Protein AF-A0A2G9RDA0-F1 (afdb_monomer_lite)

Radius of gyration: 23.23 Å; chains: 1; bounding box: 59×38×62 Å

Sequence (167 aa):
MLTFEPFNLVYFSILLGVYSNITDVCQPDISNLDDSNDQCVIKMDKENRNVLSILFIGQILLGIGGVPIQPFGISYIDDYASKRNSPLYIGILFAVTIMGPGVAFILGSAMLRYYVDIDKIPANEIVLTPSDPRWIGAWWMGYIVAASVVAIASVPYFFFPREMPQE

Structure (mmCIF, N/CA/C/O backbone):
data_AF-A0A2G9RDA0-F1
#
_entry.id   AF-A0A2G9RDA0-F1
#
loop_
_atom_site.group_PDB
_atom_site.id
_atom_site.type_symbol
_atom_site.label_atom_id
_atom_site.label_alt_id
_atom_site.label_comp_id
_atom_site.label_asym_id
_atom_site.label_entity_id
_atom_site.label_seq_id
_atom_site.pdbx_PDB_ins_code
_atom_site.Cartn_x
_atom_site.Cartn_y
_atom_site.Cartn_z
_atom_site.occupancy
_atom_site.B_iso_or_equiv
_atom_site.auth_seq_id
_atom_site.auth_comp_id
_atom_site.auth_asym_id
_atom_site.auth_atom_id
_atom_site.pdbx_PDB_model_num
ATOM 1 N N . MET A 1 1 ? 4.484 5.107 19.578 1.00 30.48 1 MET A N 1
ATOM 2 C CA . MET A 1 1 ? 5.868 5.348 19.120 1.00 30.48 1 MET A CA 1
ATOM 3 C C . MET A 1 1 ? 6.373 4.070 18.460 1.00 30.48 1 MET A C 1
ATOM 5 O O . MET A 1 1 ? 6.999 3.311 19.171 1.00 30.48 1 MET A O 1
ATOM 9 N N . LEU A 1 2 ? 5.980 3.787 17.198 1.00 29.09 2 LEU A N 1
ATOM 10 C CA . LEU A 1 2 ? 6.562 2.759 16.290 1.00 29.09 2 LEU A CA 1
ATOM 11 C C . LEU A 1 2 ? 5.829 2.594 14.917 1.00 29.09 2 LEU A C 1
ATOM 13 O O . LEU A 1 2 ? 6.044 1.605 14.231 1.00 29.09 2 LEU A O 1
ATOM 17 N N . THR A 1 3 ? 4.983 3.530 14.456 1.00 35.19 3 THR A N 1
ATOM 18 C CA . THR A 1 3 ? 4.295 3.405 13.137 1.00 35.19 3 THR A CA 1
ATOM 19 C C . THR A 1 3 ? 4.552 4.561 12.162 1.00 35.19 3 THR A C 1
ATOM 21 O O . THR A 1 3 ? 3.808 4.736 11.206 1.00 35.19 3 THR A O 1
ATOM 24 N N . PHE A 1 4 ? 5.613 5.351 12.362 1.00 36.84 4 PHE A N 1
ATOM 25 C CA . PHE A 1 4 ? 5.931 6.515 11.513 1.00 36.84 4 PHE A CA 1
ATOM 26 C C . PHE A 1 4 ? 7.154 6.322 10.597 1.00 36.84 4 PHE A C 1
ATOM 28 O O . PHE A 1 4 ? 7.712 7.295 10.100 1.00 36.84 4 PHE A O 1
ATOM 35 N N . GLU A 1 5 ? 7.583 5.084 10.341 1.00 43.50 5 GLU A N 1
ATOM 36 C CA . GLU A 1 5 ? 8.766 4.820 9.506 1.00 43.50 5 GLU A CA 1
ATOM 37 C C . GLU A 1 5 ? 8.570 4.653 7.984 1.00 43.50 5 GLU A C 1
ATOM 39 O O . GLU A 1 5 ? 9.563 4.853 7.281 1.00 43.50 5 GLU A O 1
ATOM 44 N N . PRO A 1 6 ? 7.380 4.401 7.387 1.00 46.34 6 PRO A N 1
ATOM 45 C CA . PRO A 1 6 ? 7.318 4.281 5.924 1.00 46.34 6 PRO A CA 1
ATOM 46 C C . PRO A 1 6 ? 7.528 5.627 5.205 1.00 46.34 6 PRO A C 1
ATOM 48 O O . PRO A 1 6 ? 7.970 5.650 4.058 1.00 46.34 6 PRO A O 1
ATOM 51 N N . PHE A 1 7 ? 7.289 6.759 5.881 1.00 42.22 7 PHE A N 1
ATOM 52 C CA . PHE A 1 7 ? 7.525 8.093 5.314 1.00 42.22 7 PHE A CA 1
ATOM 53 C C . PHE A 1 7 ? 9.008 8.492 5.289 1.00 42.22 7 PHE A C 1
ATOM 55 O O . PHE A 1 7 ? 9.419 9.229 4.394 1.00 42.22 7 PHE A O 1
ATOM 62 N N . ASN A 1 8 ? 9.832 7.981 6.211 1.00 42.12 8 ASN A N 1
ATOM 63 C CA . ASN A 1 8 ? 11.250 8.347 6.284 1.00 42.12 8 ASN A CA 1
ATOM 64 C C . ASN A 1 8 ? 12.068 7.751 5.137 1.00 42.12 8 ASN A C 1
ATOM 66 O O . ASN A 1 8 ? 12.928 8.435 4.594 1.00 42.12 8 ASN A O 1
ATOM 70 N N . LEU A 1 9 ? 11.771 6.520 4.709 1.00 46.88 9 LEU A N 1
ATOM 71 C CA . LEU A 1 9 ? 12.460 5.900 3.572 1.00 46.88 9 LEU A CA 1
ATOM 72 C C . LEU A 1 9 ? 12.162 6.624 2.260 1.00 46.88 9 LEU A C 1
ATOM 74 O O . LEU A 1 9 ? 13.063 6.816 1.451 1.00 46.88 9 LEU A O 1
ATOM 78 N N . VAL A 1 10 ? 10.931 7.091 2.067 1.00 51.94 10 VAL A N 1
ATOM 79 C CA . VAL A 1 10 ? 10.551 7.891 0.899 1.00 51.94 10 VAL A CA 1
ATOM 80 C C . VAL A 1 10 ? 11.224 9.262 0.935 1.00 51.94 10 VAL A C 1
ATOM 82 O O . VAL A 1 10 ? 11.790 9.683 -0.067 1.00 51.94 10 VAL A O 1
ATOM 85 N N . TYR A 1 11 ? 11.210 9.947 2.080 1.00 46.94 11 TYR A N 1
ATOM 86 C CA . TYR A 1 11 ? 11.849 11.258 2.228 1.00 46.94 11 TYR A CA 1
ATOM 87 C C . TYR A 1 11 ? 13.372 11.174 2.053 1.00 46.94 11 TYR A C 1
ATOM 89 O O . TYR A 1 11 ? 13.970 12.022 1.397 1.00 46.94 11 TYR A O 1
ATOM 97 N N . PHE A 1 12 ? 13.990 10.106 2.562 1.00 46.12 12 PHE A N 1
ATOM 98 C CA . PHE A 1 12 ? 15.405 9.796 2.369 1.00 46.12 12 PHE A CA 1
ATOM 99 C C . PHE A 1 12 ? 15.714 9.454 0.905 1.00 46.12 12 PHE A C 1
ATOM 101 O O . PHE A 1 12 ? 16.709 9.926 0.372 1.00 46.12 12 PHE A O 1
ATOM 108 N N . SER A 1 13 ? 14.829 8.724 0.219 1.00 51.59 13 SER A N 1
ATOM 109 C CA . SER A 1 13 ? 14.962 8.416 -1.215 1.00 51.59 13 SER A CA 1
ATOM 110 C C . SER A 1 13 ? 14.804 9.663 -2.095 1.00 51.59 13 SER A C 1
ATOM 112 O O . SER A 1 13 ? 15.527 9.815 -3.073 1.00 51.59 13 SER A O 1
ATOM 114 N N . ILE A 1 14 ? 13.907 10.587 -1.733 1.00 54.50 14 ILE A N 1
ATOM 115 C CA . ILE A 1 14 ? 13.733 11.882 -2.409 1.00 54.50 14 ILE A CA 1
ATOM 116 C C . ILE A 1 14 ? 14.933 12.796 -2.130 1.00 54.50 14 ILE A C 1
ATOM 118 O O . ILE A 1 14 ? 15.436 13.417 -3.057 1.00 54.50 14 ILE A O 1
ATOM 122 N N . LEU A 1 15 ? 15.451 12.847 -0.898 1.00 53.16 15 LEU A N 1
ATOM 123 C CA . LEU A 1 15 ? 16.669 13.598 -0.569 1.00 53.16 15 LEU A CA 1
ATOM 124 C C . LEU A 1 15 ? 17.908 13.039 -1.280 1.00 53.16 15 LEU A C 1
ATOM 126 O O . LEU A 1 15 ? 18.704 13.818 -1.794 1.00 53.16 15 LEU A O 1
ATOM 130 N N . LEU A 1 16 ? 18.055 11.713 -1.369 1.00 53.28 16 LEU A N 1
ATOM 131 C CA . LEU A 1 16 ? 19.119 11.070 -2.145 1.00 53.28 16 LEU A CA 1
ATOM 132 C C . LEU A 1 16 ? 18.935 11.259 -3.659 1.00 53.28 16 LEU A C 1
ATOM 134 O O . LEU A 1 16 ? 19.924 11.424 -4.370 1.00 53.28 16 LEU A O 1
ATOM 138 N N . GLY A 1 17 ? 17.695 11.294 -4.153 1.00 52.50 17 GLY A N 1
ATOM 139 C CA . GLY A 1 17 ? 17.375 11.599 -5.551 1.00 52.50 17 GLY A CA 1
ATOM 140 C C . GLY A 1 17 ? 17.667 13.056 -5.919 1.00 52.50 17 GLY A C 1
ATOM 141 O O . GLY A 1 17 ? 18.237 13.322 -6.969 1.00 52.50 17 GLY A O 1
ATOM 142 N N . VAL A 1 18 ? 17.378 14.000 -5.017 1.00 51.72 18 VAL A N 1
ATOM 143 C CA . VAL A 1 18 ? 17.749 15.419 -5.159 1.00 51.72 18 VAL A CA 1
ATOM 144 C C . VAL A 1 18 ? 19.262 15.620 -5.012 1.00 51.72 18 VAL A C 1
ATOM 146 O O . VAL A 1 18 ? 19.814 16.504 -5.661 1.00 51.72 18 VAL A O 1
ATOM 149 N N . TYR A 1 19 ? 19.958 14.802 -4.211 1.00 43.47 19 TYR A N 1
ATOM 150 C CA . TYR A 1 19 ? 21.428 14.808 -4.140 1.00 43.47 19 TYR A CA 1
ATOM 151 C C . TYR A 1 19 ? 22.083 14.127 -5.358 1.00 43.47 19 TYR A C 1
ATOM 153 O O . TYR A 1 19 ? 23.214 14.451 -5.706 1.00 43.47 19 TYR A O 1
ATOM 161 N N . SER A 1 20 ? 21.354 13.254 -6.063 1.00 45.19 20 SER A N 1
ATOM 162 C CA . SER A 1 20 ? 21.757 12.641 -7.341 1.00 45.19 20 SER A CA 1
ATOM 163 C C . SER A 1 20 ? 21.592 13.577 -8.544 1.00 45.19 20 SER A C 1
ATOM 165 O O . SER A 1 20 ? 21.575 13.120 -9.682 1.00 45.19 20 SER A O 1
ATOM 167 N N . ASN A 1 21 ? 21.575 14.895 -8.318 1.00 47.06 21 ASN A N 1
ATOM 168 C CA . ASN A 1 21 ? 21.659 1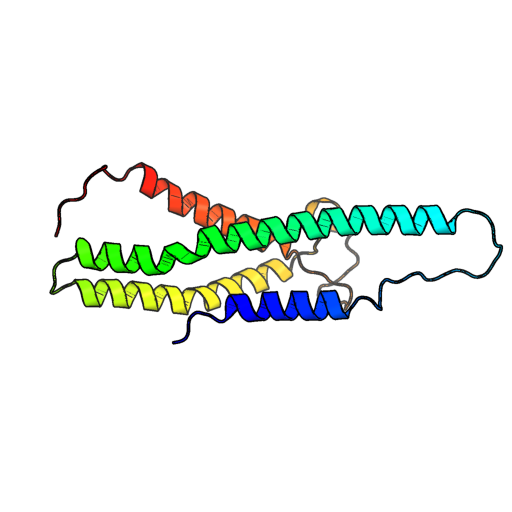5.958 -9.333 1.00 47.06 21 ASN A CA 1
ATOM 169 C C . ASN A 1 21 ? 22.983 15.940 -10.148 1.00 47.06 21 ASN A C 1
ATOM 171 O O . ASN A 1 21 ? 23.386 16.955 -10.707 1.00 47.06 21 ASN A O 1
ATOM 175 N N . ILE A 1 22 ? 23.721 14.822 -10.141 1.00 48.78 22 ILE A N 1
ATOM 176 C CA . ILE A 1 22 ? 25.088 14.676 -10.662 1.00 48.78 22 ILE A CA 1
ATOM 177 C C . ILE A 1 22 ? 25.250 13.440 -11.575 1.00 48.78 22 ILE A C 1
ATOM 179 O O . ILE A 1 22 ? 26.285 13.315 -12.223 1.00 48.78 22 ILE A O 1
ATOM 183 N N . THR A 1 23 ? 24.261 12.548 -11.720 1.00 45.78 23 THR A N 1
ATOM 184 C CA . THR A 1 23 ? 24.423 11.351 -12.577 1.00 45.78 23 THR A CA 1
ATOM 185 C C . THR A 1 23 ? 23.227 11.076 -13.485 1.00 45.78 23 THR A C 1
ATOM 187 O O . THR A 1 23 ? 22.664 9.985 -13.440 1.00 45.78 23 THR A O 1
ATOM 190 N N . ASP A 1 24 ? 22.865 12.030 -14.340 1.00 46.03 24 ASP A N 1
ATOM 191 C CA . ASP A 1 24 ? 22.127 11.699 -15.561 1.00 46.03 24 ASP A CA 1
ATOM 192 C C . ASP A 1 24 ? 23.136 11.431 -16.686 1.00 46.03 24 ASP A C 1
ATOM 194 O O . ASP A 1 24 ? 23.990 12.256 -17.017 1.00 46.03 24 ASP A O 1
ATOM 198 N N . VAL A 1 25 ? 23.089 10.208 -17.215 1.00 49.81 25 VAL A N 1
ATOM 199 C CA . VAL A 1 25 ? 23.987 9.690 -18.248 1.00 49.81 25 VAL A CA 1
ATOM 200 C C . VAL A 1 25 ? 23.725 10.418 -19.566 1.00 49.81 25 VAL A C 1
ATOM 202 O O . VAL A 1 25 ? 22.825 10.060 -20.318 1.00 49.81 25 VAL A O 1
ATOM 205 N N . CYS A 1 26 ? 24.577 11.388 -19.883 1.00 49.28 26 CYS A N 1
ATOM 206 C CA . CYS A 1 26 ? 24.911 11.724 -21.260 1.00 49.28 26 CYS A CA 1
ATOM 207 C C . CYS A 1 26 ? 26.252 11.056 -21.565 1.00 49.28 26 CYS A C 1
ATOM 209 O O . CYS A 1 26 ? 27.276 11.477 -21.031 1.00 49.28 26 CYS A O 1
ATOM 211 N N . GLN A 1 27 ? 26.264 10.026 -22.410 1.00 41.59 27 GLN A N 1
ATOM 212 C CA . GLN A 1 27 ? 27.500 9.599 -23.061 1.00 41.59 27 GLN A CA 1
ATOM 213 C C . GLN A 1 27 ? 27.582 10.359 -24.393 1.00 41.59 27 GLN A C 1
ATOM 215 O O . GLN A 1 27 ? 26.854 10.008 -25.323 1.00 41.59 27 GLN A O 1
ATOM 220 N N . PRO A 1 28 ? 28.399 11.421 -24.508 1.00 44.25 28 PRO A N 1
ATOM 221 C CA . PRO A 1 28 ? 28.661 12.034 -25.798 1.00 44.25 28 PRO A CA 1
ATOM 222 C C . PRO A 1 28 ? 29.580 11.098 -26.584 1.00 44.25 28 PRO A C 1
ATOM 224 O O . PRO A 1 28 ? 30.712 10.848 -26.167 1.00 44.25 28 PRO A O 1
ATOM 227 N N . ASP A 1 29 ? 29.110 10.570 -27.713 1.00 40.19 29 ASP A N 1
ATOM 228 C CA . ASP A 1 29 ? 30.034 9.974 -28.673 1.00 40.19 29 ASP A CA 1
ATOM 229 C C . ASP A 1 29 ? 30.774 11.116 -29.382 1.00 40.19 29 ASP A C 1
ATOM 231 O O . ASP A 1 29 ? 30.169 12.055 -29.909 1.00 40.19 29 ASP A O 1
ATOM 235 N N . ILE A 1 30 ? 32.103 11.096 -29.304 1.00 56.94 30 ILE A N 1
ATOM 236 C CA . ILE A 1 30 ? 32.958 12.159 -29.827 1.00 56.94 30 ILE A CA 1
ATOM 237 C C . ILE A 1 30 ? 32.991 12.020 -31.348 1.00 56.94 30 ILE A C 1
ATOM 239 O O . ILE A 1 30 ? 33.799 11.270 -31.885 1.00 56.94 30 ILE A O 1
ATOM 243 N N . SER A 1 31 ? 32.153 12.775 -32.058 1.00 47.22 31 SER A N 1
ATOM 244 C CA . SER A 1 31 ? 32.558 13.434 -33.308 1.00 47.22 31 SER A CA 1
ATOM 245 C C . SER A 1 31 ? 31.497 14.414 -33.825 1.00 47.22 31 SER A C 1
ATOM 247 O O . SER A 1 31 ? 30.424 14.025 -34.267 1.00 47.22 31 SER A O 1
ATOM 249 N N . ASN A 1 32 ? 31.906 15.686 -33.869 1.00 41.16 32 ASN A N 1
ATOM 250 C CA . ASN A 1 32 ? 31.290 16.833 -34.549 1.00 41.16 32 ASN A CA 1
ATOM 251 C C . ASN A 1 32 ? 30.204 17.601 -33.776 1.00 41.16 32 ASN A C 1
ATOM 253 O O . ASN A 1 32 ? 29.096 17.137 -33.536 1.00 41.16 32 ASN A O 1
ATOM 257 N N . LEU A 1 33 ? 30.575 18.835 -33.419 1.00 60.34 33 LEU A N 1
ATOM 258 C CA . LEU A 1 33 ? 29.688 19.898 -32.963 1.00 60.34 33 LEU A CA 1
ATOM 259 C C . LEU A 1 33 ? 28.725 20.284 -34.095 1.00 60.34 33 LEU A C 1
ATOM 261 O O . LEU A 1 33 ? 29.190 20.871 -35.068 1.00 60.34 33 LEU A O 1
ATOM 265 N N . ASP A 1 34 ? 27.427 20.010 -33.950 1.00 49.75 34 ASP A N 1
ATOM 266 C CA . ASP A 1 34 ? 26.379 20.829 -34.579 1.00 49.75 34 ASP A CA 1
ATOM 267 C C . ASP A 1 34 ? 24.998 20.593 -33.930 1.00 49.75 34 ASP A C 1
ATOM 269 O O . ASP A 1 34 ? 24.470 19.480 -33.965 1.00 49.75 34 ASP A O 1
ATOM 273 N N . ASP A 1 35 ? 24.465 21.641 -33.287 1.00 50.19 35 ASP A N 1
ATOM 274 C CA . ASP A 1 35 ? 23.056 21.979 -32.958 1.00 50.19 35 ASP A CA 1
ATOM 275 C C . ASP A 1 35 ? 22.085 20.919 -32.360 1.00 50.19 35 ASP A C 1
ATOM 277 O O . ASP A 1 35 ? 20.922 21.199 -32.076 1.00 50.19 35 ASP A O 1
ATOM 281 N N . SER A 1 36 ? 22.537 19.688 -32.115 1.00 52.88 36 SER A N 1
ATOM 282 C CA . SER A 1 36 ? 21.687 18.543 -31.734 1.00 52.88 36 SER A CA 1
ATOM 283 C C . SER A 1 36 ? 21.698 18.246 -30.229 1.00 52.88 36 SER A C 1
ATOM 285 O O . SER A 1 36 ? 20.818 17.548 -29.718 1.00 52.88 36 SER A O 1
ATOM 287 N N . ASN A 1 37 ? 22.676 18.792 -29.499 1.00 54.44 37 ASN A N 1
ATOM 288 C CA . ASN A 1 37 ? 22.802 18.589 -28.053 1.00 54.44 37 ASN A CA 1
ATOM 289 C C . ASN A 1 37 ? 21.729 19.351 -27.261 1.00 54.44 37 ASN A C 1
ATOM 291 O O . ASN A 1 37 ? 21.208 18.819 -26.281 1.00 54.44 37 ASN A O 1
ATOM 295 N N . ASP A 1 38 ? 21.333 20.542 -27.713 1.00 55.59 38 ASP A N 1
ATOM 296 C CA . ASP A 1 38 ? 20.387 21.386 -26.975 1.00 55.59 38 ASP A CA 1
ATOM 297 C C . ASP A 1 38 ? 18.960 20.812 -27.009 1.00 55.59 38 ASP A C 1
ATOM 299 O O . ASP A 1 38 ? 18.236 20.861 -26.011 1.00 55.59 38 ASP A O 1
ATOM 303 N N . GLN A 1 39 ? 18.559 20.168 -28.114 1.00 53.53 39 GLN A N 1
ATOM 304 C CA . GLN A 1 39 ? 17.253 19.502 -28.203 1.00 53.53 39 GLN A CA 1
ATOM 305 C C . GLN A 1 39 ? 17.157 18.239 -27.335 1.00 53.53 39 GLN A C 1
ATOM 307 O O . GLN A 1 39 ? 16.092 17.971 -26.770 1.00 53.53 39 GLN A O 1
ATOM 312 N N . CYS A 1 40 ? 18.249 17.478 -27.200 1.00 58.66 40 CYS A N 1
ATOM 313 C CA . CYS A 1 40 ? 18.298 16.292 -26.344 1.00 58.66 40 CYS A CA 1
ATOM 314 C C . CYS A 1 40 ? 18.130 16.676 -24.863 1.00 58.66 40 CYS A C 1
ATOM 316 O O . CYS A 1 40 ? 17.284 16.115 -24.164 1.00 58.66 40 CYS A O 1
ATOM 318 N N . VAL A 1 41 ? 18.845 17.714 -24.415 1.00 61.03 41 VAL A N 1
ATOM 319 C CA . VAL A 1 41 ? 18.812 18.195 -23.023 1.00 61.03 41 VAL A CA 1
ATOM 320 C C . VAL A 1 41 ? 17.446 18.791 -22.653 1.00 61.03 41 VAL A C 1
ATOM 322 O O . VAL A 1 41 ? 16.893 18.453 -21.607 1.00 61.03 41 VAL A O 1
ATOM 325 N N . ILE A 1 42 ? 16.845 19.621 -23.517 1.00 59.91 42 ILE A N 1
ATOM 326 C CA . ILE A 1 42 ? 15.548 20.264 -23.223 1.00 59.91 42 ILE A CA 1
ATOM 327 C C . ILE A 1 42 ? 14.399 19.241 -23.184 1.00 59.91 42 ILE A C 1
ATOM 329 O O . ILE A 1 42 ? 13.479 19.367 -22.369 1.00 59.91 42 ILE A O 1
ATOM 333 N N . LYS A 1 43 ? 14.429 18.217 -24.048 1.00 59.59 43 LYS A N 1
ATOM 334 C CA . LYS A 1 43 ? 13.388 17.179 -24.072 1.00 59.59 43 LYS A CA 1
ATOM 335 C C . LYS A 1 43 ? 13.457 16.283 -22.832 1.00 59.59 43 LYS A C 1
ATOM 337 O O . LYS A 1 43 ? 12.413 16.026 -22.232 1.00 59.59 43 LYS A O 1
ATOM 342 N N . MET A 1 44 ? 14.663 15.883 -22.420 1.00 62.03 44 MET A N 1
ATOM 343 C CA . MET A 1 44 ? 14.873 15.075 -21.214 1.00 62.03 44 MET A CA 1
ATOM 344 C C . MET A 1 44 ? 14.472 15.840 -19.941 1.00 62.03 44 MET A C 1
ATOM 346 O O . MET A 1 44 ? 13.744 15.287 -19.122 1.00 62.03 44 MET A O 1
ATOM 350 N N . ASP A 1 45 ? 14.828 17.128 -19.799 1.00 63.94 45 ASP A N 1
ATOM 351 C CA . ASP A 1 45 ? 14.434 17.929 -18.620 1.00 63.94 45 ASP A CA 1
ATOM 352 C C . ASP A 1 45 ? 12.905 18.065 -18.496 1.00 63.94 45 ASP A C 1
ATOM 354 O O . ASP A 1 45 ? 12.334 17.949 -17.407 1.00 63.94 45 ASP A O 1
ATOM 358 N N . LYS A 1 46 ? 12.205 18.251 -19.624 1.00 65.25 46 LYS A N 1
ATOM 359 C CA . LYS A 1 46 ? 10.740 18.355 -19.641 1.00 65.25 46 LYS A CA 1
ATOM 360 C C . LYS A 1 46 ? 10.054 17.025 -19.315 1.00 65.25 46 LYS A C 1
ATOM 362 O O . LYS A 1 46 ? 9.087 17.020 -18.551 1.00 65.25 46 LYS A O 1
ATOM 367 N N . GLU A 1 47 ? 10.519 15.914 -19.884 1.00 70.81 47 GLU A N 1
ATOM 368 C CA . GLU A 1 47 ? 9.964 14.585 -19.597 1.00 70.81 47 GLU A CA 1
ATOM 369 C C . GLU A 1 47 ? 10.226 14.177 -18.140 1.00 70.81 47 GLU A C 1
ATOM 371 O O . GLU A 1 47 ? 9.287 13.782 -17.443 1.00 70.81 47 GLU A O 1
ATOM 376 N N . ASN A 1 48 ? 11.438 14.406 -17.627 1.00 76.88 48 ASN A N 1
ATOM 377 C CA . ASN A 1 48 ? 11.791 14.140 -16.231 1.00 76.88 48 ASN A CA 1
ATOM 378 C C . ASN A 1 48 ? 10.935 14.968 -15.263 1.00 76.88 48 ASN A C 1
ATOM 380 O O . ASN A 1 48 ? 10.393 14.433 -14.294 1.00 76.88 48 ASN A O 1
ATOM 384 N N . ARG A 1 49 ? 10.714 16.258 -15.548 1.00 78.75 49 ARG A N 1
ATOM 385 C CA . ARG A 1 49 ? 9.860 17.129 -14.723 1.00 78.75 49 ARG A CA 1
ATOM 386 C C . ARG A 1 49 ? 8.412 16.648 -14.658 1.00 78.75 49 ARG A C 1
ATOM 388 O O . ARG A 1 49 ? 7.795 16.717 -13.592 1.00 78.75 49 ARG A O 1
ATOM 395 N N . ASN A 1 50 ? 7.868 16.149 -15.767 1.00 79.44 50 ASN A N 1
ATOM 396 C CA . ASN A 1 50 ? 6.508 15.612 -15.803 1.00 79.44 50 ASN A CA 1
ATOM 397 C C . ASN A 1 50 ? 6.389 14.336 -14.958 1.00 79.44 50 ASN A C 1
ATOM 399 O O . ASN A 1 50 ? 5.462 14.225 -14.154 1.00 79.44 50 ASN A O 1
ATOM 403 N N . VAL A 1 51 ? 7.345 13.408 -15.086 1.00 83.56 51 VAL A N 1
ATOM 404 C CA . VAL A 1 51 ? 7.378 12.162 -14.300 1.00 83.56 51 VAL A CA 1
ATOM 405 C C . VAL A 1 51 ? 7.502 12.463 -12.806 1.00 83.56 51 VAL A C 1
ATOM 407 O O . VAL A 1 51 ? 6.717 11.954 -12.006 1.00 83.56 51 VAL A O 1
ATOM 410 N N . LEU A 1 52 ? 8.424 13.351 -12.427 1.00 82.94 52 LEU A N 1
ATOM 411 C CA . LEU A 1 52 ? 8.596 13.782 -11.040 1.00 82.94 52 LEU A CA 1
ATOM 412 C C . LEU A 1 52 ? 7.319 14.415 -10.481 1.00 82.94 52 LEU A C 1
ATOM 414 O O . LEU A 1 52 ? 6.920 14.103 -9.363 1.00 82.94 52 LEU A O 1
ATOM 418 N N . SER A 1 53 ? 6.637 15.255 -11.263 1.00 85.19 53 SER A N 1
ATOM 419 C CA . SER A 1 53 ? 5.387 15.894 -10.833 1.00 85.19 53 SER A CA 1
ATOM 420 C C . SER A 1 53 ? 4.287 14.868 -10.537 1.00 85.19 53 SER A C 1
ATOM 422 O O . SER A 1 53 ? 3.602 14.979 -9.520 1.00 85.19 53 SER A O 1
ATOM 424 N N . ILE A 1 54 ? 4.147 13.835 -11.377 1.00 87.81 54 ILE A N 1
ATOM 425 C CA . ILE A 1 54 ? 3.190 12.740 -11.155 1.00 87.81 54 ILE A CA 1
ATOM 426 C C . ILE A 1 54 ? 3.543 11.964 -9.880 1.00 87.81 54 ILE A C 1
ATOM 428 O O . ILE A 1 54 ? 2.657 11.679 -9.075 1.00 87.81 54 ILE A O 1
ATOM 432 N N . LEU A 1 55 ? 4.829 11.671 -9.658 1.00 85.88 55 LEU A N 1
ATOM 433 C CA . LEU A 1 55 ? 5.291 11.003 -8.440 1.00 85.88 55 LEU A CA 1
ATOM 434 C C . LEU A 1 55 ? 4.982 11.836 -7.191 1.00 85.88 55 LEU A C 1
ATOM 436 O O . LEU A 1 55 ? 4.443 11.300 -6.226 1.00 85.88 55 LEU A O 1
ATOM 440 N N . PHE A 1 56 ? 5.241 13.146 -7.213 1.00 87.88 56 PHE A N 1
ATOM 441 C CA . PHE A 1 56 ? 4.916 14.035 -6.094 1.00 87.88 56 PHE A CA 1
ATOM 442 C C . PHE A 1 56 ? 3.423 14.032 -5.764 1.00 87.88 56 PHE A C 1
ATOM 444 O O . PHE A 1 56 ? 3.055 13.891 -4.597 1.00 87.88 56 PHE A O 1
ATOM 451 N N . ILE A 1 57 ? 2.562 14.138 -6.779 1.00 92.69 57 ILE A N 1
ATOM 452 C CA . ILE A 1 57 ? 1.109 14.070 -6.592 1.00 92.69 57 ILE A CA 1
ATOM 453 C C . ILE A 1 57 ? 0.712 12.710 -6.006 1.00 92.69 57 ILE A C 1
ATOM 455 O O . ILE A 1 57 ? -0.076 12.662 -5.061 1.00 92.69 57 ILE A O 1
ATOM 459 N N . GLY A 1 58 ? 1.298 11.616 -6.500 1.00 87.62 58 GLY A N 1
ATOM 460 C CA . GLY A 1 58 ? 1.096 10.272 -5.959 1.00 87.62 58 GLY A CA 1
ATOM 461 C C . GLY A 1 58 ? 1.432 10.179 -4.468 1.00 87.62 58 GLY A C 1
ATOM 462 O O . GLY A 1 58 ? 0.612 9.704 -3.685 1.00 87.62 58 GLY A O 1
ATOM 463 N N . GLN A 1 59 ? 2.580 10.712 -4.043 1.00 85.31 59 GLN A N 1
ATOM 464 C CA . GLN A 1 59 ? 2.984 10.690 -2.633 1.00 85.31 59 GLN A CA 1
ATOM 465 C C . GLN A 1 59 ? 2.083 11.553 -1.744 1.00 85.31 59 GLN A C 1
ATOM 467 O O . GLN A 1 59 ? 1.785 11.166 -0.613 1.00 85.31 59 GLN A O 1
ATOM 472 N N . ILE A 1 60 ? 1.612 12.697 -2.249 1.00 91.31 60 ILE A N 1
ATOM 473 C CA . ILE A 1 60 ? 0.644 13.537 -1.534 1.00 91.31 60 ILE A CA 1
ATOM 474 C C . ILE A 1 60 ? -0.676 12.783 -1.350 1.00 91.31 60 ILE A C 1
ATOM 476 O O . ILE A 1 60 ? -1.204 12.747 -0.239 1.00 91.31 60 ILE A O 1
ATOM 480 N N . LEU A 1 61 ? -1.190 12.145 -2.405 1.00 89.56 61 LEU A N 1
ATOM 481 C CA . LEU A 1 61 ? -2.420 11.353 -2.339 1.00 89.56 61 LEU A CA 1
ATOM 482 C C . LEU A 1 61 ? -2.288 10.178 -1.362 1.00 89.56 61 LEU A C 1
ATOM 484 O O . LEU A 1 61 ? -3.194 9.954 -0.560 1.00 89.56 61 LEU A O 1
ATOM 488 N N . LEU A 1 62 ? -1.148 9.479 -1.370 1.00 85.38 62 LEU A N 1
ATOM 489 C CA . LEU A 1 62 ? -0.851 8.429 -0.391 1.00 85.38 62 LEU A CA 1
ATOM 490 C C . LEU A 1 62 ? -0.798 8.976 1.042 1.00 85.38 62 LEU A C 1
ATOM 492 O O . LEU A 1 62 ? -1.302 8.331 1.960 1.00 85.38 62 LEU A O 1
ATOM 496 N N . GLY A 1 63 ? -0.243 10.174 1.238 1.00 87.25 63 GLY A N 1
ATOM 497 C CA . GLY A 1 63 ? -0.241 10.863 2.527 1.00 87.25 63 GLY A CA 1
ATOM 498 C C . GLY A 1 63 ? -1.652 11.165 3.030 1.00 87.25 63 GLY A C 1
ATOM 499 O O . GLY A 1 63 ? -2.028 10.733 4.117 1.00 87.25 63 GLY A O 1
ATOM 500 N N . ILE A 1 64 ? -2.452 11.858 2.218 1.00 91.31 64 ILE A N 1
ATOM 501 C CA . ILE A 1 64 ? -3.822 12.257 2.572 1.00 91.31 64 ILE A CA 1
ATOM 502 C C . ILE A 1 64 ? -4.699 11.030 2.846 1.00 91.31 64 ILE A C 1
ATOM 504 O O . ILE A 1 64 ? -5.454 11.025 3.816 1.00 91.31 64 ILE A O 1
ATOM 508 N N . GLY A 1 65 ? -4.583 9.987 2.020 1.00 86.38 65 GLY A N 1
ATOM 509 C CA . GLY A 1 65 ? -5.351 8.756 2.185 1.00 86.38 65 GLY A CA 1
ATOM 510 C C . GLY A 1 65 ? -4.908 7.919 3.385 1.00 86.38 65 GLY A C 1
ATOM 511 O O . GLY A 1 65 ? -5.752 7.329 4.045 1.00 86.38 65 GLY A O 1
ATOM 512 N N . GLY A 1 66 ? -3.606 7.876 3.688 1.00 85.81 66 GLY A N 1
ATOM 513 C CA . GLY A 1 66 ? -3.043 7.009 4.727 1.00 85.81 66 GLY A CA 1
ATOM 514 C C . GLY A 1 66 ? -3.189 7.540 6.155 1.00 85.81 66 GLY A C 1
ATOM 515 O O . GLY A 1 66 ? -3.456 6.766 7.074 1.00 85.81 66 GLY A O 1
ATOM 516 N N . VAL A 1 67 ? -3.040 8.854 6.350 1.00 89.75 67 VAL A N 1
ATOM 517 C CA . VAL A 1 67 ? -3.050 9.496 7.678 1.00 89.75 67 VAL A CA 1
ATOM 518 C C . VAL A 1 67 ? -4.300 9.180 8.519 1.00 89.75 67 VAL A C 1
ATOM 520 O O . VAL A 1 67 ? -4.129 8.832 9.689 1.00 89.75 67 VAL A O 1
ATOM 523 N N . PRO A 1 68 ? -5.540 9.272 7.995 1.00 87.94 68 PRO A N 1
ATOM 524 C CA . PRO A 1 68 ? -6.733 9.088 8.819 1.00 87.94 68 PRO A CA 1
ATOM 525 C C . PRO A 1 68 ? -7.076 7.623 9.124 1.00 87.94 68 PRO A C 1
ATOM 527 O O . PRO A 1 68 ? -7.857 7.378 10.040 1.00 87.94 68 PRO A O 1
ATOM 530 N N . ILE A 1 69 ? -6.511 6.649 8.401 1.00 85.38 69 ILE A N 1
ATOM 531 C CA . ILE A 1 69 ? -6.953 5.242 8.452 1.00 85.38 69 ILE A CA 1
ATOM 532 C C . ILE A 1 69 ? -6.844 4.669 9.867 1.00 85.38 69 ILE A C 1
ATOM 534 O O . ILE A 1 69 ? -7.819 4.165 10.421 1.00 85.38 69 ILE A O 1
ATOM 538 N N . GLN A 1 70 ? -5.655 4.760 10.463 1.00 86.44 70 GLN A N 1
ATOM 539 C CA . GLN A 1 70 ? -5.408 4.206 11.791 1.00 86.44 70 GLN A CA 1
ATOM 540 C C . GLN A 1 70 ? -6.150 4.966 12.909 1.00 86.44 70 GLN A C 1
ATOM 542 O O . GLN A 1 70 ? -6.819 4.303 13.703 1.00 86.44 70 GLN A O 1
ATOM 547 N N . PRO A 1 71 ? -6.073 6.312 13.017 1.00 90.31 71 PRO A N 1
ATOM 548 C CA . PRO A 1 71 ? -6.765 7.025 14.090 1.00 90.31 71 PRO A CA 1
ATOM 549 C C . PRO A 1 71 ? -8.288 6.892 14.002 1.00 90.31 71 PRO A C 1
ATOM 551 O O . PRO A 1 71 ? -8.909 6.602 15.020 1.00 90.31 71 PRO A O 1
ATOM 554 N N . PHE A 1 72 ? -8.893 7.017 12.815 1.00 89.75 72 PHE A N 1
ATOM 555 C CA . PHE A 1 72 ? -10.344 6.851 12.681 1.00 89.75 72 PHE A CA 1
ATOM 556 C C . PHE A 1 72 ? -10.790 5.412 12.913 1.00 89.75 72 PHE A C 1
ATOM 558 O O . PHE A 1 72 ? -11.837 5.213 13.518 1.00 89.75 72 PHE A O 1
ATOM 565 N N . GLY A 1 73 ? -9.997 4.413 12.510 1.00 90.50 73 GLY A N 1
ATOM 566 C CA . GLY A 1 73 ? -10.298 3.016 12.820 1.00 90.50 73 GLY A CA 1
ATOM 567 C C . GLY A 1 73 ? -10.354 2.748 14.326 1.00 90.50 73 GLY A C 1
ATOM 568 O O . GLY A 1 73 ? -11.280 2.096 14.800 1.00 90.50 73 GLY A O 1
ATOM 569 N N . ILE A 1 74 ? -9.402 3.291 15.092 1.00 92.94 74 ILE A N 1
ATOM 570 C CA . ILE A 1 74 ? -9.366 3.124 16.552 1.00 92.94 74 ILE A CA 1
ATOM 571 C C . ILE A 1 74 ? -10.514 3.885 17.219 1.00 92.94 74 ILE A C 1
ATOM 573 O O . ILE A 1 74 ? -11.222 3.294 18.029 1.00 92.94 74 ILE A O 1
ATOM 577 N N . SER A 1 75 ? -10.727 5.159 16.867 1.00 93.62 75 SER A N 1
ATOM 578 C CA . SER A 1 75 ? -11.828 5.955 17.428 1.00 93.62 75 SER A CA 1
ATOM 579 C C . SER A 1 75 ? -13.189 5.323 17.146 1.00 93.62 75 SER A C 1
ATOM 581 O O . SER A 1 75 ? -14.031 5.261 18.030 1.00 93.62 75 SER A O 1
ATOM 583 N N . TYR A 1 76 ? -13.379 4.775 15.945 1.00 91.25 76 TYR A N 1
ATOM 584 C CA . TYR A 1 76 ? -14.602 4.063 15.600 1.00 91.25 76 TYR A CA 1
ATOM 585 C C . TYR A 1 76 ? -14.833 2.835 16.487 1.00 91.25 76 TYR A C 1
ATOM 587 O O . TYR A 1 76 ? -15.934 2.614 16.976 1.00 91.25 76 TYR A O 1
ATOM 595 N N . ILE A 1 77 ? -13.800 2.027 16.730 1.00 93.12 77 ILE A N 1
ATOM 596 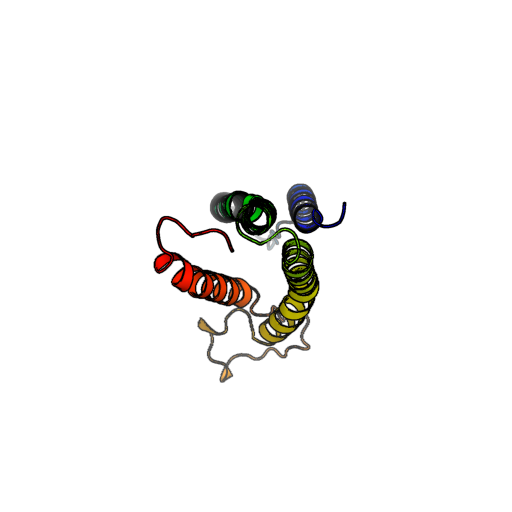C CA . ILE A 1 77 ? -13.937 0.867 17.619 1.00 93.12 77 ILE A CA 1
ATOM 597 C C . ILE A 1 77 ? -14.256 1.318 19.050 1.00 93.12 77 ILE A C 1
ATOM 599 O O . ILE A 1 77 ? -15.103 0.706 19.692 1.00 93.12 77 ILE A O 1
ATOM 603 N N . ASP A 1 78 ? -13.613 2.378 19.537 1.00 92.44 78 ASP A N 1
ATOM 604 C CA . ASP A 1 78 ? -13.826 2.883 20.898 1.00 92.44 78 ASP A CA 1
ATOM 605 C C . ASP A 1 78 ? -15.250 3.425 21.118 1.00 92.44 78 ASP A C 1
ATOM 607 O O . ASP A 1 78 ? -15.850 3.163 22.159 1.00 92.44 78 ASP A O 1
ATOM 611 N N . ASP A 1 79 ? -15.817 4.110 20.118 1.00 92.19 79 ASP A N 1
ATOM 612 C CA . ASP A 1 79 ? -17.150 4.721 20.200 1.00 92.19 79 ASP A CA 1
ATOM 613 C C . ASP A 1 79 ? -18.304 3.711 20.064 1.00 92.19 79 ASP A C 1
ATOM 615 O O . ASP A 1 79 ? -19.395 3.954 20.587 1.00 92.19 79 ASP A O 1
ATOM 619 N N . TYR A 1 80 ? -18.103 2.595 19.352 1.00 90.56 80 TYR A N 1
ATOM 620 C CA . TYR A 1 80 ? -19.181 1.650 19.018 1.00 90.56 80 TYR A CA 1
ATOM 621 C C . TYR A 1 80 ? -19.082 0.288 19.716 1.00 90.56 80 TYR A C 1
ATOM 623 O O . TYR A 1 80 ? -20.098 -0.402 19.817 1.00 90.56 80 TYR A O 1
ATOM 631 N N . ALA A 1 81 ? -17.907 -0.113 20.208 1.00 92.94 81 ALA A N 1
ATOM 632 C CA . ALA A 1 81 ? -17.748 -1.377 20.921 1.00 92.94 81 ALA A CA 1
ATOM 633 C C . ALA A 1 81 ? -18.020 -1.230 22.424 1.00 92.94 81 ALA A C 1
ATOM 635 O O . ALA A 1 81 ? -17.632 -0.253 23.066 1.00 92.94 81 ALA A O 1
ATOM 636 N N . SER A 1 82 ? -18.600 -2.265 23.036 1.00 92.19 82 SER A N 1
ATOM 637 C CA . SER A 1 82 ? -18.776 -2.297 24.489 1.00 92.19 82 SER A CA 1
ATOM 638 C C . SER A 1 82 ? -17.428 -2.200 25.229 1.00 92.19 82 SER A C 1
ATOM 640 O O . SER A 1 82 ? -16.415 -2.775 24.813 1.00 92.19 82 SER A O 1
ATOM 642 N N . LYS A 1 83 ? -17.404 -1.535 26.397 1.00 91.06 83 LYS A N 1
ATOM 643 C CA . LYS A 1 83 ? -16.173 -1.312 27.196 1.00 91.06 83 LYS A CA 1
ATOM 644 C C . LYS A 1 83 ? -15.405 -2.593 27.540 1.00 91.06 83 LYS A C 1
ATOM 646 O O . LYS A 1 83 ? -14.206 -2.547 27.799 1.00 91.06 83 LYS A O 1
ATOM 651 N N . ARG A 1 84 ? -16.098 -3.735 27.579 1.00 92.88 84 ARG A N 1
ATOM 652 C CA . ARG A 1 84 ? -15.503 -5.046 27.863 1.00 92.88 84 ARG A CA 1
ATOM 653 C C . ARG A 1 84 ? -14.778 -5.634 26.647 1.00 92.88 84 ARG A C 1
ATOM 655 O O . ARG A 1 84 ? -13.763 -6.298 26.836 1.00 92.88 84 ARG A O 1
ATOM 662 N N . ASN A 1 85 ? -15.284 -5.392 25.437 1.00 93.12 85 ASN A N 1
ATOM 663 C CA . ASN A 1 85 ? -14.797 -6.011 24.201 1.00 93.12 85 ASN A CA 1
ATOM 664 C C . ASN A 1 85 ? -13.866 -5.085 23.396 1.00 93.12 85 ASN A C 1
ATOM 666 O O . ASN A 1 85 ? -13.011 -5.585 22.666 1.00 93.12 85 ASN A O 1
ATOM 670 N N . SER A 1 86 ? -13.965 -3.760 23.573 1.00 94.25 86 SER A N 1
ATOM 671 C CA . SER A 1 86 ? -13.141 -2.757 22.870 1.00 94.25 86 SER A CA 1
ATOM 672 C C . SER A 1 86 ? -11.628 -3.075 22.873 1.00 94.25 86 SER A C 1
ATOM 674 O O . SER A 1 86 ? -11.032 -3.124 21.791 1.00 94.25 86 SER A O 1
ATOM 676 N N . PRO A 1 87 ? -10.987 -3.435 24.012 1.00 94.50 87 PRO A N 1
ATOM 677 C CA . PRO A 1 87 ? -9.554 -3.748 24.022 1.00 94.50 87 PRO A CA 1
ATOM 678 C C . PRO A 1 87 ? -9.173 -4.949 23.144 1.00 94.50 87 PRO A C 1
ATOM 680 O O . PRO A 1 87 ? -8.081 -4.979 22.576 1.00 94.50 87 PRO A O 1
ATOM 683 N N . LEU A 1 88 ? -10.066 -5.936 23.014 1.00 95.69 88 LEU A N 1
ATOM 684 C CA . LEU A 1 88 ? -9.838 -7.117 22.182 1.00 95.69 88 LEU A CA 1
ATOM 685 C C . LEU A 1 88 ? -9.901 -6.759 20.691 1.00 95.69 88 LEU A C 1
ATOM 687 O O . LEU A 1 88 ? -9.023 -7.173 19.935 1.00 95.69 88 LEU A O 1
ATOM 691 N N . TYR A 1 89 ? -10.873 -5.943 20.273 1.00 94.81 89 TYR A N 1
ATOM 692 C CA . TYR A 1 89 ? -10.978 -5.475 18.885 1.00 94.81 89 TYR A CA 1
ATOM 693 C C . TYR A 1 89 ? -9.791 -4.594 18.477 1.00 94.81 89 TYR A C 1
ATOM 695 O O . TYR A 1 89 ? -9.211 -4.800 17.409 1.00 94.81 89 TYR A O 1
ATOM 703 N N . ILE A 1 90 ? -9.358 -3.678 19.349 1.00 94.69 90 ILE A N 1
ATOM 704 C CA . ILE A 1 90 ? -8.157 -2.860 19.121 1.00 94.69 90 ILE A CA 1
ATOM 705 C C . ILE A 1 90 ? -6.900 -3.745 19.044 1.00 94.69 90 ILE A C 1
ATOM 707 O O . ILE A 1 90 ? -6.033 -3.529 18.194 1.00 94.69 90 ILE A O 1
ATOM 711 N N . GLY A 1 91 ? -6.805 -4.778 19.888 1.00 95.06 91 GLY A N 1
ATOM 712 C CA . GLY A 1 91 ? -5.715 -5.754 19.842 1.00 95.06 91 GLY A CA 1
ATOM 713 C C . GLY A 1 91 ? -5.638 -6.505 18.508 1.00 95.06 91 GLY A C 1
ATOM 714 O O . GLY A 1 91 ? -4.553 -6.631 17.938 1.00 95.06 91 GLY A O 1
ATOM 715 N N . ILE A 1 92 ? -6.782 -6.949 17.975 1.00 94.94 92 ILE A N 1
ATOM 716 C CA . ILE A 1 92 ? -6.863 -7.593 16.654 1.00 94.94 92 ILE A CA 1
ATOM 717 C C . ILE A 1 92 ? -6.427 -6.622 15.552 1.00 94.94 92 ILE A C 1
ATOM 719 O O . ILE A 1 92 ? -5.636 -7.006 14.690 1.00 94.94 92 ILE A O 1
ATOM 723 N N . LEU A 1 93 ? -6.880 -5.364 15.600 1.00 91.75 93 LEU A N 1
ATOM 724 C CA . LEU A 1 93 ? -6.482 -4.333 14.638 1.00 91.75 93 LEU A CA 1
ATOM 725 C C . LEU A 1 93 ? -4.955 -4.195 14.581 1.00 91.75 93 LEU A C 1
ATOM 727 O O . LEU A 1 93 ? -4.372 -4.275 13.501 1.00 91.75 93 LEU A O 1
ATOM 731 N N . PHE A 1 94 ? -4.281 -4.057 15.727 1.00 92.50 94 PHE A N 1
ATOM 732 C CA . PHE A 1 94 ? -2.818 -3.952 15.753 1.00 92.50 94 PHE A CA 1
ATOM 733 C C . PHE A 1 94 ? -2.108 -5.229 15.297 1.00 92.50 94 PHE A C 1
ATOM 735 O O . PHE A 1 94 ? -1.090 -5.138 14.608 1.00 92.50 94 PHE A O 1
ATOM 742 N N . ALA A 1 95 ? -2.634 -6.408 15.641 1.00 94.00 95 ALA A N 1
ATOM 743 C CA . ALA A 1 95 ? -2.071 -7.674 15.181 1.00 94.00 95 ALA A CA 1
ATOM 744 C C . ALA A 1 95 ? -2.079 -7.763 13.645 1.00 94.00 95 ALA A C 1
ATOM 746 O O . ALA A 1 95 ? -1.056 -8.089 13.042 1.00 94.00 95 ALA A O 1
ATOM 747 N N . VAL A 1 96 ? -3.196 -7.391 13.008 1.00 91.12 96 VAL A N 1
ATOM 748 C CA . VAL A 1 96 ? -3.307 -7.335 11.541 1.00 91.12 96 VAL A CA 1
ATOM 749 C C . VAL A 1 96 ? -2.339 -6.305 10.956 1.00 91.12 96 VAL A C 1
ATOM 751 O O . VAL A 1 96 ? -1.637 -6.614 9.994 1.00 91.12 96 VAL A O 1
ATOM 754 N N . THR A 1 97 ? -2.230 -5.117 11.558 1.00 88.25 97 THR A N 1
ATOM 755 C CA . THR A 1 97 ? -1.297 -4.072 11.106 1.00 88.25 97 THR A CA 1
ATOM 756 C C . THR A 1 97 ? 0.156 -4.545 11.113 1.00 88.25 97 THR A C 1
ATOM 758 O O . THR A 1 97 ? 0.895 -4.249 10.180 1.00 88.25 97 THR A O 1
ATOM 761 N N . ILE A 1 98 ? 0.577 -5.306 12.127 1.00 90.25 98 ILE A N 1
ATOM 762 C CA . ILE A 1 98 ? 1.947 -5.837 12.217 1.00 90.25 98 ILE A CA 1
ATOM 763 C C . ILE A 1 98 ? 2.167 -7.000 11.239 1.00 90.25 98 ILE A C 1
ATOM 765 O O . ILE A 1 98 ? 3.258 -7.143 10.687 1.00 90.25 98 ILE A O 1
ATOM 769 N N . MET A 1 99 ? 1.146 -7.822 10.986 1.00 90.00 99 MET A N 1
ATOM 770 C CA . MET A 1 99 ? 1.230 -8.906 9.999 1.00 90.00 99 MET A CA 1
ATOM 771 C C . MET A 1 99 ? 1.253 -8.394 8.553 1.00 90.00 99 MET A C 1
ATOM 773 O O . MET A 1 99 ? 1.897 -9.006 7.697 1.00 90.00 99 MET A O 1
ATOM 777 N N . GLY A 1 100 ? 0.586 -7.269 8.280 1.00 87.69 100 GLY A N 1
ATOM 778 C CA . GLY A 1 100 ? 0.454 -6.670 6.950 1.00 87.69 100 GLY A CA 1
ATOM 779 C C . GLY A 1 100 ? 1.776 -6.538 6.180 1.00 87.69 100 GLY A C 1
ATOM 780 O O . GLY A 1 100 ? 1.865 -7.074 5.073 1.00 87.69 100 GLY A O 1
ATOM 781 N N . PRO A 1 101 ? 2.827 -5.909 6.745 1.00 89.00 101 PRO A N 1
ATOM 782 C CA . PRO A 1 101 ? 4.138 -5.807 6.108 1.00 89.00 101 PRO A CA 1
ATOM 783 C C . PRO A 1 101 ? 4.718 -7.157 5.677 1.00 89.00 101 PRO A C 1
ATOM 785 O O . PRO A 1 101 ? 5.229 -7.269 4.567 1.00 89.00 101 PRO A O 1
ATOM 788 N N . GLY A 1 102 ? 4.599 -8.201 6.504 1.00 89.88 102 GLY A N 1
ATOM 789 C CA . GLY A 1 102 ? 5.107 -9.536 6.173 1.00 89.88 102 GLY A CA 1
ATOM 790 C C . GLY A 1 102 ? 4.422 -10.133 4.942 1.00 89.88 102 GLY A C 1
ATOM 791 O O . GLY A 1 102 ? 5.090 -10.609 4.023 1.00 89.88 102 GLY A O 1
ATOM 792 N N . VAL A 1 103 ? 3.091 -10.040 4.885 1.00 90.00 103 VAL A N 1
ATOM 793 C CA . VAL A 1 103 ? 2.303 -10.491 3.726 1.00 90.00 103 VAL A CA 1
ATOM 794 C C . VAL A 1 103 ? 2.652 -9.673 2.479 1.00 90.00 103 VAL A C 1
ATOM 796 O O . VAL A 1 103 ? 2.844 -10.241 1.403 1.00 90.00 103 VAL A O 1
ATOM 799 N N . ALA A 1 104 ? 2.801 -8.355 2.624 1.00 88.38 104 ALA A N 1
ATOM 800 C CA . ALA A 1 104 ? 3.173 -7.464 1.531 1.00 88.38 104 ALA A CA 1
ATOM 801 C C . ALA A 1 104 ? 4.573 -7.773 0.976 1.00 88.38 104 ALA A C 1
ATOM 803 O O . ALA A 1 104 ? 4.748 -7.783 -0.240 1.00 88.38 104 ALA A O 1
ATOM 804 N N . PHE A 1 105 ? 5.555 -8.086 1.830 1.00 89.44 105 PHE A N 1
ATOM 805 C CA . PHE A 1 105 ? 6.893 -8.485 1.385 1.00 89.44 105 PHE A CA 1
ATOM 806 C C . PHE A 1 105 ? 6.881 -9.802 0.612 1.00 89.44 105 PHE A C 1
ATOM 808 O O . PHE A 1 105 ? 7.523 -9.895 -0.433 1.00 89.44 105 PHE A O 1
ATOM 815 N N . ILE A 1 106 ? 6.135 -10.806 1.084 1.00 93.12 106 ILE A N 1
ATOM 816 C CA . ILE A 1 106 ? 6.007 -12.090 0.381 1.00 93.12 106 ILE A CA 1
ATOM 817 C C . ILE A 1 106 ? 5.371 -11.878 -0.997 1.00 93.12 106 ILE A C 1
ATOM 819 O O . ILE A 1 106 ? 5.893 -12.355 -2.006 1.00 93.12 106 ILE A O 1
ATOM 823 N N . LEU A 1 107 ? 4.271 -11.125 -1.051 1.00 90.44 107 LEU A N 1
ATOM 824 C CA . LEU A 1 107 ? 3.572 -10.831 -2.297 1.00 90.44 107 LEU A CA 1
ATOM 825 C C . LEU A 1 107 ? 4.441 -10.003 -3.255 1.00 90.44 107 LEU A C 1
ATOM 827 O O . LEU A 1 107 ? 4.567 -10.355 -4.425 1.00 90.44 107 LEU A O 1
ATOM 831 N N . GLY A 1 108 ? 5.091 -8.949 -2.759 1.00 88.75 108 GLY A N 1
ATOM 832 C CA . GLY A 1 108 ? 6.004 -8.113 -3.537 1.00 88.75 108 GLY A CA 1
ATOM 833 C C . GLY A 1 108 ? 7.182 -8.912 -4.096 1.00 88.75 108 GLY A C 1
ATOM 834 O O . GLY A 1 108 ? 7.488 -8.807 -5.282 1.00 88.75 108 GLY A O 1
ATOM 835 N N . SER A 1 109 ? 7.777 -9.789 -3.280 1.00 90.75 109 SER A N 1
ATOM 836 C CA . SER A 1 109 ? 8.831 -10.718 -3.706 1.00 90.75 109 SER A CA 1
ATOM 837 C C . SER A 1 109 ? 8.369 -11.636 -4.839 1.00 90.75 109 SER A C 1
ATOM 839 O O . SER A 1 109 ? 9.114 -11.857 -5.793 1.00 90.75 109 SER A O 1
ATOM 841 N N . ALA A 1 110 ? 7.131 -12.137 -4.783 1.00 91.25 110 ALA A N 1
ATOM 842 C CA . ALA A 1 110 ? 6.570 -12.946 -5.859 1.00 91.25 110 ALA A CA 1
ATOM 843 C C . ALA A 1 110 ? 6.383 -12.142 -7.158 1.00 91.25 110 ALA A C 1
ATOM 845 O O . ALA A 1 110 ? 6.675 -12.664 -8.232 1.00 91.25 110 ALA A O 1
ATOM 846 N N . MET A 1 111 ? 5.950 -10.878 -7.077 1.00 87.56 111 MET A N 1
ATOM 847 C CA . MET A 1 111 ? 5.763 -10.020 -8.259 1.00 87.56 111 MET A CA 1
ATOM 848 C C . MET A 1 111 ? 7.087 -9.680 -8.955 1.00 87.56 111 MET A C 1
ATOM 850 O O . MET A 1 111 ? 7.149 -9.626 -10.181 1.00 87.56 111 MET A O 1
ATOM 854 N N . LEU A 1 112 ? 8.174 -9.535 -8.192 1.00 88.44 112 LEU A N 1
ATOM 855 C CA . LEU A 1 112 ? 9.516 -9.263 -8.723 1.00 88.44 112 LEU A CA 1
ATOM 856 C C . LEU A 1 112 ? 10.087 -10.407 -9.588 1.00 88.44 112 LEU A C 1
ATOM 858 O O . LEU A 1 112 ? 11.076 -10.202 -10.292 1.00 88.44 112 LEU A O 1
ATOM 862 N N . ARG A 1 113 ? 9.468 -11.597 -9.569 1.00 86.75 113 ARG A N 1
ATOM 863 C CA . ARG A 1 113 ? 9.839 -12.736 -10.428 1.00 86.75 113 ARG A CA 1
ATOM 864 C C . ARG A 1 113 ? 9.373 -12.600 -11.876 1.00 86.75 113 ARG A C 1
ATOM 866 O O . ARG A 1 113 ? 9.798 -13.400 -12.703 1.00 86.75 113 ARG A O 1
ATOM 873 N N . TYR A 1 114 ? 8.513 -11.630 -12.181 1.00 87.25 114 TYR A N 1
ATOM 874 C CA . TYR A 1 114 ? 8.084 -11.313 -13.545 1.00 87.25 114 TYR A CA 1
ATOM 875 C C . TYR A 1 114 ? 8.870 -10.122 -14.083 1.00 87.25 114 TYR A C 1
ATOM 877 O O . TYR A 1 114 ? 9.173 -9.209 -13.320 1.00 87.25 114 TYR A O 1
ATOM 885 N N . TYR A 1 115 ? 9.210 -10.130 -15.373 1.00 87.56 115 TYR A N 1
ATOM 886 C CA . TYR A 1 115 ? 9.956 -9.033 -15.992 1.00 87.56 115 TYR A CA 1
ATOM 887 C C . TYR A 1 115 ? 9.083 -7.777 -16.105 1.00 87.56 115 TYR A C 1
ATOM 889 O O . TYR A 1 115 ? 7.875 -7.881 -16.318 1.00 87.56 115 TYR A O 1
ATOM 897 N N . VAL A 1 116 ? 9.690 -6.595 -15.968 1.00 87.25 116 VAL A N 1
ATOM 898 C CA . VAL A 1 116 ? 8.976 -5.308 -15.936 1.00 87.25 116 VAL A CA 1
ATOM 899 C C . VAL A 1 116 ? 8.082 -5.054 -17.156 1.00 87.25 116 VAL A C 1
ATOM 901 O O . VAL A 1 116 ? 6.995 -4.517 -16.969 1.00 87.25 116 VAL A O 1
ATOM 904 N N . ASP A 1 117 ? 8.483 -5.485 -18.356 1.00 84.56 117 ASP A N 1
ATOM 905 C CA . ASP A 1 117 ? 7.754 -5.262 -19.619 1.00 84.56 117 ASP A CA 1
ATOM 906 C C . ASP A 1 117 ? 6.994 -6.510 -20.112 1.00 84.56 117 ASP A C 1
ATOM 908 O O . ASP A 1 117 ? 6.922 -6.790 -21.313 1.00 84.56 117 ASP A O 1
ATOM 912 N N . ILE A 1 118 ? 6.426 -7.289 -19.187 1.00 82.44 118 ILE A N 1
ATOM 913 C CA . ILE A 1 118 ? 5.605 -8.471 -19.512 1.00 82.44 118 ILE A CA 1
ATOM 914 C C . ILE A 1 118 ? 4.382 -8.148 -20.396 1.00 82.44 118 ILE A C 1
ATOM 916 O O . ILE A 1 118 ? 3.846 -9.034 -21.055 1.00 82.44 118 ILE A O 1
ATOM 920 N N . ASP A 1 119 ? 3.936 -6.892 -20.415 1.00 78.56 119 ASP A N 1
ATOM 921 C CA . ASP A 1 119 ? 2.821 -6.384 -21.219 1.00 78.56 119 ASP A CA 1
ATOM 922 C C . ASP A 1 119 ? 3.221 -5.995 -22.652 1.00 78.56 119 ASP A C 1
ATOM 924 O O . ASP A 1 119 ? 2.357 -5.907 -23.525 1.00 78.56 119 ASP A O 1
ATOM 928 N N . LYS A 1 120 ? 4.516 -5.771 -22.909 1.00 78.69 120 LYS A N 1
ATOM 929 C CA . LYS A 1 120 ? 5.015 -5.264 -24.200 1.00 78.69 120 LYS A CA 1
ATOM 930 C C . LYS A 1 120 ? 5.768 -6.306 -25.015 1.00 78.69 120 LYS A C 1
ATOM 932 O O . LYS A 1 120 ? 5.765 -6.215 -26.239 1.00 78.69 120 LYS A O 1
ATOM 937 N N . ILE A 1 121 ? 6.427 -7.260 -24.357 1.00 78.69 121 ILE A N 1
ATOM 938 C CA . ILE A 1 121 ? 7.294 -8.250 -25.007 1.00 78.69 121 ILE A CA 1
ATOM 939 C C . ILE A 1 121 ? 6.731 -9.650 -24.740 1.00 78.69 121 ILE A C 1
ATOM 941 O O . ILE A 1 121 ? 6.487 -9.996 -23.581 1.00 78.69 121 ILE A O 1
ATOM 945 N N . PRO A 1 122 ? 6.525 -10.483 -25.775 1.00 76.69 122 PRO A N 1
ATOM 946 C CA . PRO A 1 122 ? 6.041 -11.837 -25.567 1.00 76.69 122 PRO A CA 1
ATOM 947 C C . PRO A 1 122 ? 7.119 -12.679 -24.862 1.00 76.69 122 PRO A C 1
ATOM 949 O O . PRO A 1 122 ? 8.317 -12.537 -25.101 1.00 76.69 122 PRO A O 1
ATOM 952 N N . ALA A 1 123 ? 6.697 -13.569 -23.959 1.00 69.62 123 ALA A N 1
ATOM 953 C CA . ALA A 1 123 ? 7.599 -14.279 -23.043 1.00 69.62 123 ALA A CA 1
ATOM 954 C C . ALA A 1 123 ? 8.689 -15.128 -23.733 1.00 69.62 123 ALA A C 1
ATOM 956 O O . ALA A 1 123 ? 9.702 -15.448 -23.120 1.00 69.62 123 ALA A O 1
ATOM 957 N N . ASN A 1 124 ? 8.488 -15.489 -25.000 1.00 70.25 124 ASN A N 1
ATOM 958 C CA . ASN A 1 124 ? 9.433 -16.225 -25.842 1.00 70.25 124 ASN A CA 1
ATOM 959 C C . ASN A 1 124 ? 10.603 -15.368 -26.365 1.00 70.25 124 ASN A C 1
ATOM 961 O O . ASN A 1 124 ? 11.606 -15.930 -26.793 1.00 70.25 124 ASN A O 1
ATOM 965 N N . GLU A 1 125 ? 10.484 -14.041 -26.337 1.00 72.50 125 GLU A N 1
ATOM 966 C CA . GLU A 1 125 ? 11.526 -13.097 -26.767 1.00 72.50 125 GLU A CA 1
ATOM 967 C C . GLU A 1 125 ? 12.333 -12.537 -25.583 1.00 72.50 125 GLU A C 1
ATOM 969 O O . GLU A 1 125 ? 13.328 -11.834 -25.770 1.00 72.50 125 GLU A O 1
ATOM 974 N N . ILE A 1 126 ? 11.949 -12.877 -24.348 1.00 74.88 126 ILE A N 1
ATOM 975 C CA . ILE A 1 126 ? 12.663 -12.464 -23.140 1.00 74.88 126 ILE A CA 1
ATOM 976 C C . ILE A 1 126 ? 13.901 -13.353 -22.973 1.00 74.88 126 ILE A C 1
ATOM 978 O O . ILE A 1 126 ? 13.838 -14.461 -22.448 1.00 74.88 126 ILE A O 1
ATOM 982 N N . VAL A 1 127 ? 15.050 -12.845 -23.419 1.00 71.38 127 VAL A N 1
ATOM 983 C CA . VAL A 1 127 ? 16.355 -13.529 -23.304 1.00 71.38 127 VAL A CA 1
ATOM 984 C C . VAL A 1 127 ? 16.942 -13.426 -21.885 1.00 71.38 127 VAL A C 1
ATOM 986 O O . VAL A 1 127 ? 17.899 -14.121 -21.558 1.00 71.38 127 VAL A O 1
ATOM 989 N N . LEU A 1 128 ? 16.382 -12.565 -21.028 1.00 76.38 128 LEU A N 1
ATOM 990 C CA . LEU A 1 128 ? 16.887 -12.339 -19.675 1.00 76.38 128 LEU A CA 1
ATOM 991 C C . LEU A 1 128 ? 16.333 -13.354 -18.678 1.00 76.38 128 LEU A C 1
ATOM 993 O O . LEU A 1 128 ? 15.135 -13.633 -18.636 1.00 76.38 128 LEU A O 1
ATOM 997 N N . THR A 1 129 ? 17.212 -13.834 -17.809 1.00 79.00 129 THR A N 1
ATOM 998 C CA . THR A 1 129 ? 16.860 -14.666 -16.663 1.00 79.00 129 THR A CA 1
ATOM 999 C C . THR A 1 129 ? 16.773 -13.822 -15.387 1.00 79.00 129 THR A C 1
ATOM 1001 O O . THR A 1 129 ? 17.449 -12.799 -15.280 1.00 79.00 129 THR A O 1
ATOM 1004 N N . PRO A 1 130 ? 16.009 -14.245 -14.361 1.00 78.69 130 PRO A N 1
ATOM 1005 C CA . PRO A 1 130 ? 15.971 -13.553 -13.065 1.00 78.69 130 PRO A CA 1
ATOM 1006 C C . PRO A 1 130 ? 17.322 -13.466 -12.338 1.00 78.69 130 PRO A C 1
ATOM 1008 O O . PRO A 1 130 ? 17.441 -12.754 -11.345 1.00 78.69 130 PRO A O 1
ATOM 1011 N N . SER A 1 131 ? 18.328 -14.215 -12.795 1.00 81.19 131 SER A N 1
ATOM 1012 C CA . SER A 1 131 ? 19.695 -14.175 -12.274 1.00 81.19 131 SER A CA 1
ATOM 1013 C C . SER A 1 131 ? 20.553 -13.086 -12.921 1.00 81.19 131 SER A C 1
ATOM 1015 O O . SER A 1 131 ? 21.631 -12.788 -12.407 1.00 81.19 131 SER A O 1
ATOM 1017 N N . ASP A 1 132 ? 20.101 -12.489 -14.026 1.00 84.31 132 ASP A N 1
ATOM 1018 C CA . ASP A 1 132 ? 20.838 -11.430 -14.700 1.00 84.31 132 ASP A CA 1
ATOM 1019 C C . ASP A 1 132 ? 20.741 -10.111 -13.918 1.00 84.31 132 ASP A C 1
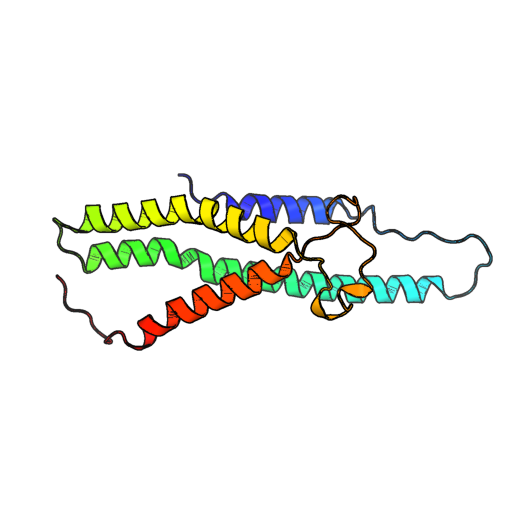ATOM 1021 O O . ASP A 1 132 ? 19.651 -9.706 -13.516 1.00 84.31 132 ASP A O 1
ATOM 1025 N N . PRO A 1 133 ? 21.843 -9.351 -13.768 1.00 81.56 133 PRO A N 1
ATOM 1026 C CA . PRO A 1 133 ? 21.846 -8.080 -13.032 1.00 81.56 133 PRO A CA 1
ATOM 1027 C C . PRO A 1 133 ? 20.988 -6.989 -13.692 1.00 81.56 133 PRO A C 1
ATOM 1029 O O . PRO A 1 133 ? 20.705 -5.961 -13.085 1.00 81.56 133 PRO A O 1
ATOM 1032 N N . ARG A 1 134 ? 20.578 -7.201 -14.947 1.00 83.38 134 ARG A N 1
ATOM 1033 C CA . ARG A 1 134 ? 19.673 -6.323 -15.702 1.00 83.38 134 ARG A CA 1
ATOM 1034 C C . ARG A 1 134 ? 18.197 -6.639 -15.446 1.00 83.38 134 ARG A C 1
ATOM 1036 O O . ARG A 1 134 ? 17.332 -5.966 -16.004 1.00 83.38 134 ARG A O 1
ATOM 1043 N N . TRP A 1 135 ? 17.899 -7.672 -14.658 1.00 85.69 135 TRP A N 1
ATOM 1044 C CA . TRP A 1 135 ? 16.537 -8.047 -14.324 1.00 85.69 135 TRP A CA 1
ATOM 1045 C C . TRP A 1 135 ? 15.901 -7.003 -13.407 1.00 85.69 135 TRP A C 1
ATOM 1047 O O . TRP A 1 135 ? 16.275 -6.845 -12.246 1.00 85.69 135 TRP A O 1
ATOM 1057 N N . ILE A 1 136 ? 14.888 -6.321 -13.931 1.00 87.75 136 ILE A N 1
ATOM 1058 C CA . ILE A 1 136 ? 14.019 -5.439 -13.161 1.00 87.75 136 ILE A CA 1
ATOM 1059 C C . ILE A 1 136 ? 12.672 -6.143 -13.089 1.00 87.75 136 ILE A C 1
ATOM 1061 O O . ILE A 1 136 ? 12.014 -6.359 -14.109 1.00 87.75 136 ILE A O 1
ATOM 1065 N N . GLY A 1 137 ? 12.291 -6.547 -11.880 1.00 87.62 137 GLY A N 1
ATOM 1066 C CA . GLY A 1 137 ? 11.009 -7.195 -11.653 1.00 87.62 137 GLY A CA 1
ATOM 1067 C C . GLY A 1 137 ? 9.834 -6.236 -11.868 1.00 87.62 137 GLY A C 1
ATOM 1068 O O . GLY A 1 137 ? 9.993 -5.017 -11.777 1.00 87.62 137 GLY A O 1
ATOM 1069 N N . ALA A 1 138 ? 8.640 -6.774 -12.106 1.00 89.31 138 ALA A N 1
ATOM 1070 C CA . ALA A 1 138 ? 7.404 -6.026 -12.333 1.00 89.31 138 ALA A CA 1
ATOM 1071 C C . ALA A 1 138 ? 6.878 -5.355 -11.047 1.00 89.31 138 ALA A C 1
ATOM 1073 O O . ALA A 1 138 ? 5.830 -5.704 -10.507 1.00 89.31 138 ALA A O 1
ATOM 1074 N N . TRP A 1 139 ? 7.615 -4.365 -10.543 1.00 86.69 139 TRP A N 1
ATOM 1075 C CA . TRP A 1 139 ? 7.310 -3.602 -9.328 1.00 86.69 139 TRP A CA 1
ATOM 1076 C C . TRP A 1 139 ? 5.948 -2.897 -9.396 1.00 86.69 139 TRP A C 1
ATOM 1078 O O . TRP A 1 139 ? 5.231 -2.821 -8.397 1.00 86.69 139 TRP A O 1
ATOM 1088 N N . TRP A 1 140 ? 5.559 -2.436 -10.587 1.00 85.75 140 TRP A N 1
ATOM 1089 C CA . TRP A 1 140 ? 4.306 -1.722 -10.818 1.00 85.75 140 TRP A CA 1
ATOM 1090 C C . TRP A 1 140 ? 3.061 -2.577 -10.536 1.00 85.75 140 TRP A C 1
ATOM 1092 O O . TRP A 1 140 ? 2.031 -2.043 -10.121 1.00 85.75 140 TRP A O 1
ATOM 1102 N N . MET A 1 141 ?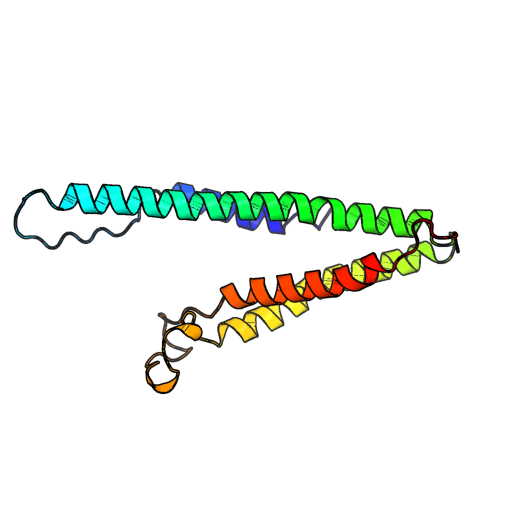 3.160 -3.906 -10.674 1.00 86.50 141 MET A N 1
ATOM 1103 C CA . MET A 1 141 ? 2.070 -4.838 -10.357 1.00 86.50 141 MET A CA 1
ATOM 1104 C C . MET A 1 141 ? 1.630 -4.724 -8.896 1.00 86.50 141 MET A C 1
ATOM 1106 O O . MET A 1 141 ? 0.448 -4.887 -8.591 1.00 86.50 141 MET A O 1
ATOM 1110 N N . GLY A 1 142 ? 2.556 -4.384 -7.994 1.00 87.75 142 GLY A N 1
ATOM 1111 C CA . GLY A 1 142 ? 2.249 -4.167 -6.584 1.00 87.75 142 GLY A CA 1
ATOM 1112 C C . GLY A 1 142 ? 1.182 -3.091 -6.372 1.00 87.75 142 GLY A C 1
ATOM 1113 O O . GLY A 1 142 ? 0.270 -3.295 -5.572 1.00 87.75 142 GLY A O 1
ATOM 1114 N N . TYR A 1 143 ? 1.226 -1.987 -7.128 1.00 86.38 143 TYR A N 1
ATOM 1115 C CA . TYR A 1 143 ? 0.222 -0.924 -7.012 1.00 86.38 143 TYR A CA 1
ATOM 1116 C C . TYR A 1 143 ? -1.149 -1.364 -7.501 1.00 86.38 143 TYR A C 1
ATOM 1118 O O . TYR A 1 143 ? -2.145 -1.015 -6.878 1.00 86.38 143 TYR A O 1
ATOM 1126 N N . ILE A 1 144 ? -1.217 -2.150 -8.579 1.00 90.94 144 ILE A N 1
ATOM 1127 C CA . ILE A 1 144 ? -2.493 -2.648 -9.107 1.00 90.94 144 ILE A CA 1
ATOM 1128 C C . ILE A 1 144 ? -3.138 -3.602 -8.109 1.00 90.94 144 ILE A C 1
ATOM 1130 O O . ILE A 1 144 ? -4.331 -3.481 -7.823 1.00 90.94 144 ILE A O 1
ATOM 1134 N N . VAL A 1 145 ? -2.356 -4.525 -7.545 1.00 91.31 145 VAL A N 1
ATOM 1135 C CA . VAL A 1 145 ? -2.864 -5.463 -6.542 1.00 91.31 145 VAL A CA 1
ATOM 1136 C C . VAL A 1 145 ? -3.308 -4.712 -5.287 1.00 91.31 145 VAL A C 1
ATOM 1138 O O . VAL A 1 145 ? -4.423 -4.931 -4.818 1.00 91.31 145 VAL A O 1
ATOM 1141 N N . ALA A 1 146 ? -2.502 -3.775 -4.781 1.00 89.31 146 ALA A N 1
ATOM 1142 C CA . ALA A 1 146 ? -2.865 -2.961 -3.623 1.00 89.31 146 ALA A CA 1
ATOM 1143 C C . ALA A 1 146 ? -4.132 -2.124 -3.875 1.00 89.31 146 ALA A C 1
ATOM 1145 O O . ALA A 1 146 ? -5.051 -2.146 -3.058 1.00 89.31 146 ALA A O 1
ATOM 1146 N N . ALA A 1 147 ? -4.223 -1.443 -5.021 1.00 90.94 147 ALA A N 1
ATOM 1147 C CA . ALA A 1 147 ? -5.396 -0.662 -5.406 1.00 90.94 147 ALA A CA 1
ATOM 1148 C C . ALA A 1 147 ? -6.649 -1.539 -5.520 1.00 90.94 147 ALA A C 1
ATOM 1150 O O . ALA A 1 147 ? -7.714 -1.150 -5.048 1.00 90.94 147 ALA A O 1
ATOM 1151 N N . SER A 1 148 ? -6.515 -2.745 -6.077 1.00 94.62 148 SER A N 1
ATOM 1152 C CA . SER A 1 148 ? -7.616 -3.706 -6.185 1.00 94.62 148 SER A CA 1
ATOM 1153 C C . SER A 1 148 ? -8.088 -4.177 -4.811 1.00 94.62 148 SER A C 1
ATOM 1155 O O . SER A 1 148 ? -9.286 -4.188 -4.551 1.00 94.62 148 SER A O 1
ATOM 1157 N N . VAL A 1 149 ? -7.169 -4.515 -3.901 1.00 91.94 149 VAL A N 1
ATOM 1158 C CA . VAL A 1 149 ? -7.515 -4.927 -2.531 1.00 91.94 149 VAL A CA 1
ATOM 1159 C C . VAL A 1 149 ? -8.230 -3.801 -1.786 1.00 91.94 149 VAL A C 1
ATOM 1161 O O . VAL A 1 149 ? -9.257 -4.052 -1.160 1.00 91.94 149 VAL A O 1
ATOM 1164 N N . VAL A 1 150 ? -7.747 -2.560 -1.892 1.00 90.19 150 VAL A N 1
ATOM 1165 C CA . VAL A 1 150 ? -8.397 -1.390 -1.278 1.00 90.19 150 VAL A CA 1
ATOM 1166 C C . VAL A 1 150 ? -9.771 -1.126 -1.899 1.00 90.19 150 VAL A C 1
ATOM 1168 O O . VAL A 1 150 ? -10.724 -0.851 -1.174 1.00 90.19 150 VAL A O 1
ATOM 1171 N N . ALA A 1 151 ? -9.905 -1.251 -3.221 1.00 92.31 151 ALA A N 1
ATOM 1172 C CA . ALA A 1 151 ? -11.185 -1.097 -3.905 1.00 92.31 151 ALA A CA 1
ATOM 1173 C C . ALA A 1 151 ? -12.192 -2.173 -3.475 1.00 92.31 151 ALA A C 1
ATOM 1175 O O . ALA A 1 151 ? -13.343 -1.857 -3.211 1.00 92.31 151 ALA A O 1
ATOM 1176 N N . ILE A 1 152 ? -11.766 -3.430 -3.336 1.00 94.31 152 ILE A N 1
ATOM 1177 C CA . ILE A 1 152 ? -12.627 -4.510 -2.837 1.00 94.31 152 ILE A CA 1
ATOM 1178 C C . ILE A 1 152 ? -12.995 -4.265 -1.370 1.00 94.31 152 ILE A C 1
ATOM 1180 O O . ILE A 1 152 ? -14.153 -4.432 -0.997 1.00 94.31 152 ILE A O 1
ATOM 1184 N N . ALA A 1 153 ? -12.043 -3.826 -0.544 1.00 89.75 153 ALA A N 1
ATOM 1185 C CA . ALA A 1 153 ? -12.285 -3.508 0.860 1.00 89.75 153 ALA A CA 1
ATOM 1186 C C . ALA A 1 153 ? -13.224 -2.306 1.052 1.00 89.75 153 ALA A C 1
ATOM 1188 O O . ALA A 1 153 ? -13.888 -2.227 2.082 1.00 89.75 153 ALA A O 1
ATOM 1189 N N . SER A 1 154 ? -13.321 -1.395 0.076 1.00 91.25 154 SER A N 1
ATOM 1190 C CA . SER A 1 154 ? -14.263 -0.272 0.122 1.00 91.25 154 SER A CA 1
ATOM 1191 C C . SER A 1 154 ? -15.697 -0.675 -0.233 1.00 91.25 154 SER A C 1
ATOM 1193 O O . SER A 1 154 ? -16.633 -0.038 0.245 1.00 91.25 154 SER A O 1
ATOM 1195 N N . VAL A 1 155 ? -15.898 -1.760 -0.997 1.00 93.38 155 VAL A N 1
ATOM 1196 C CA . VAL A 1 155 ? -17.236 -2.234 -1.400 1.00 93.38 155 VAL A CA 1
ATOM 1197 C C . VAL A 1 155 ? -18.167 -2.450 -0.197 1.00 93.38 155 VAL A C 1
ATOM 1199 O O . VAL A 1 155 ? -19.262 -1.889 -0.217 1.00 93.38 155 VAL A O 1
ATOM 1202 N N . PRO A 1 156 ? -17.774 -3.177 0.872 1.00 89.31 156 PRO A N 1
ATOM 1203 C CA . PRO A 1 156 ? -18.605 -3.330 2.063 1.00 89.31 156 PRO A CA 1
ATOM 1204 C C . PRO A 1 156 ? -19.048 -2.004 2.682 1.00 89.31 156 PRO A C 1
ATOM 1206 O O . PRO A 1 156 ? -20.202 -1.902 3.082 1.00 89.31 156 PRO A O 1
ATOM 1209 N N . TYR A 1 157 ? -18.187 -0.979 2.714 1.00 85.75 157 TYR A N 1
ATOM 1210 C CA . TYR A 1 157 ? -18.512 0.314 3.329 1.00 85.75 157 TYR A CA 1
ATOM 1211 C C . TYR A 1 157 ? -19.696 1.018 2.658 1.00 85.75 157 TYR A C 1
ATOM 1213 O O . TYR A 1 157 ? -20.432 1.729 3.336 1.00 85.75 157 TYR A O 1
ATOM 1221 N N . PHE A 1 158 ? -19.941 0.790 1.363 1.00 88.31 158 PHE A N 1
ATOM 1222 C CA . PHE A 1 158 ? -21.110 1.357 0.679 1.00 88.31 158 PHE A CA 1
ATOM 1223 C C . PHE A 1 158 ? -22.444 0.767 1.154 1.00 88.31 158 PHE A C 1
ATOM 1225 O O . PHE A 1 158 ? -23.486 1.385 0.951 1.00 88.31 158 PHE A O 1
ATOM 1232 N N . PHE A 1 159 ? -22.423 -0.406 1.790 1.00 87.38 159 PHE A N 1
ATOM 1233 C CA . PHE A 1 159 ? -23.615 -1.074 2.313 1.00 87.38 159 PHE A CA 1
ATOM 1234 C C . PHE A 1 159 ? -23.861 -0.799 3.802 1.00 87.38 159 PHE A C 1
ATOM 1236 O O . PHE A 1 159 ? -24.862 -1.272 4.342 1.00 87.38 159 PHE A O 1
ATOM 1243 N N . PHE A 1 160 ? -22.985 -0.047 4.478 1.00 84.12 160 PHE A N 1
ATOM 1244 C CA . PHE A 1 160 ? -23.185 0.286 5.887 1.00 84.12 160 PHE A CA 1
ATOM 1245 C C . PHE A 1 160 ? -24.327 1.303 6.057 1.00 84.12 160 PHE A C 1
ATOM 1247 O O . PHE A 1 160 ? -24.406 2.280 5.305 1.00 84.12 160 PHE A O 1
ATOM 1254 N N . PRO A 1 161 ? -25.221 1.102 7.045 1.00 82.69 161 PRO A N 1
ATOM 1255 C CA . PRO A 1 161 ? -26.254 2.076 7.369 1.00 82.69 161 PRO A CA 1
ATOM 1256 C C . PRO A 1 161 ? -25.619 3.377 7.877 1.00 82.69 161 PRO A C 1
ATOM 1258 O O . PRO A 1 161 ? -24.544 3.376 8.474 1.00 82.69 161 PRO A O 1
ATOM 1261 N N . ARG A 1 162 ? -26.307 4.503 7.652 1.00 79.56 162 ARG A N 1
ATOM 1262 C CA . ARG A 1 162 ? -25.814 5.846 8.009 1.00 79.56 162 ARG A CA 1
ATOM 1263 C C . ARG A 1 162 ? -25.543 6.013 9.509 1.00 79.56 162 ARG A C 1
ATOM 1265 O O . ARG A 1 162 ? -24.718 6.837 9.885 1.00 79.56 162 ARG A O 1
ATOM 1272 N N . GLU A 1 163 ? -26.237 5.241 10.336 1.00 81.19 163 GLU A N 1
ATOM 1273 C CA . GLU A 1 163 ? -26.092 5.217 11.786 1.00 81.19 163 GLU A CA 1
ATOM 1274 C C . GLU A 1 163 ? -25.961 3.760 12.230 1.00 81.19 163 GLU A C 1
ATOM 1276 O O . GLU A 1 163 ? -26.750 2.905 11.819 1.00 81.19 163 GLU A O 1
ATOM 1281 N N . MET A 1 164 ? -24.951 3.479 13.051 1.00 79.75 164 MET A N 1
ATOM 1282 C CA . MET A 1 164 ? -24.759 2.172 13.671 1.00 79.75 164 MET A CA 1
ATOM 1283 C C . MET A 1 164 ? -25.223 2.251 15.131 1.00 79.75 164 MET A C 1
ATOM 1285 O O . MET A 1 164 ? -24.822 3.178 15.834 1.00 79.75 164 MET A O 1
ATOM 1289 N N . PRO A 1 165 ? -26.064 1.326 15.619 1.00 81.38 165 PRO A N 1
ATOM 1290 C CA . PRO A 1 165 ? -26.325 1.223 17.049 1.00 81.38 165 PRO A CA 1
ATOM 1291 C C . PRO A 1 165 ? -25.059 0.744 17.774 1.00 81.38 165 PRO 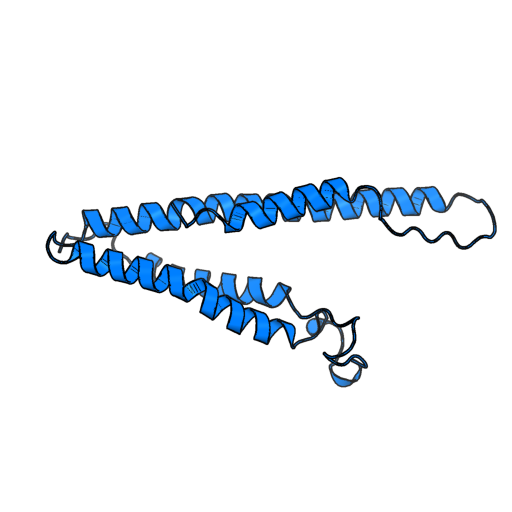A C 1
ATOM 1293 O O . PRO A 1 165 ? -24.300 -0.061 17.234 1.00 81.38 165 PRO A O 1
ATOM 1296 N N . GLN A 1 166 ? -24.831 1.246 18.988 1.00 81.06 166 GLN A N 1
ATOM 1297 C CA . GLN A 1 166 ? -23.749 0.762 19.850 1.00 81.06 166 GLN A CA 1
ATOM 1298 C C . GLN A 1 166 ? -24.041 -0.670 20.322 1.00 81.06 166 GLN A C 1
ATOM 1300 O O . GLN A 1 166 ? -25.204 -1.013 20.556 1.00 81.06 166 GLN A O 1
ATOM 1305 N N . GLU A 1 167 ? -22.985 -1.480 20.449 1.00 76.31 167 GLU A N 1
ATOM 1306 C CA . GLU A 1 167 ? -23.039 -2.849 20.996 1.00 76.31 167 GLU A CA 1
ATOM 1307 C C . GLU A 1 167 ? -23.180 -2.870 22.527 1.00 76.31 167 GLU A C 1
ATOM 1309 O O . GLU A 1 167 ? -22.418 -2.151 23.221 1.00 76.31 167 GLU A O 1
#

Organism: A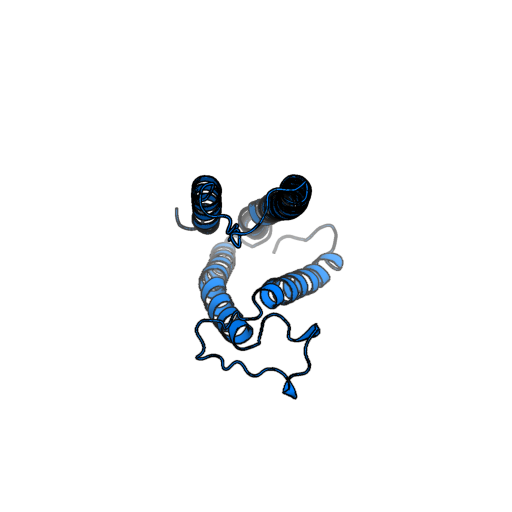quarana catesbeiana (NCBI:txid8400)

Secondary structure (DSSP, 8-state):
--S--HHHHHHHHHHHHHHTTT-------SS---S-HHHHHHHHHHHHHHHHHHHHHHHHHHHHHHTTHHHHHHHHHHHHS-TTTHHHHHHHHHHHHHHHHHHHHHHHHHHTTSBTTTTTS-TTT----TTSTT--B-TTHHHHHHHHHHHHHHTGGGGS-SSPPP-

Foldseek 3Di:
DPDPPVVVVVVVVVVVVVVVPPDDDDDDDDDDDDDPVVVVVVVVVVVVVVVVVVVVVVVVVCVVVVVVPVVVVLVVLVVAEDPVCSVVVNVVVVVCVVCVVVVLVVVQVVQLQAACVCVPDPPVPPPDHSPDPPGGGNNVVSVVVVVVVVVVVCVVVVVDDPDDHHD

InterPro domains:
  IPR004156 Organic anion transporter polypeptide [PF03137] (31-166)
  IPR004156 Organic anion transporter polypeptide [PTHR11388] (23-166)
  IPR036259 MFS transporter superfamily [G3DSA:1.20.1250.20] (11-167)
  IPR036259 MFS transporter superfamily [SSF103473] (54-167)

pLDDT: mean 76.63, std 18.09, range [29.09, 95.69]